Protein AF-A0AAV9ELK8-F1 (afdb_monomer)

pLDDT: mean 80.24, std 19.87, range [35.56, 98.19]

Nearest PDB structures (foldseek):
  3e23-assembly1_A  TM=5.288E-01  e=8.054E-03  Rhodopseudomo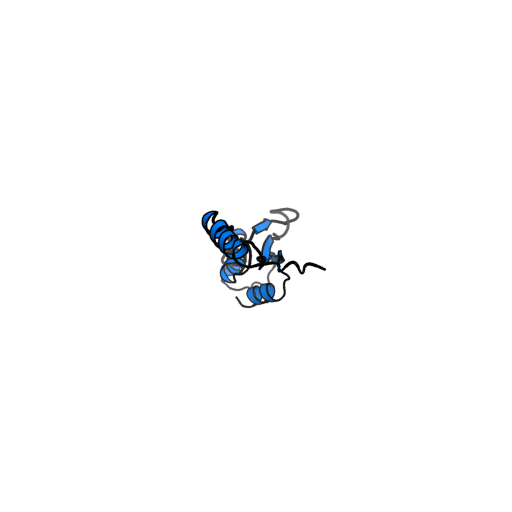nas palustris
  5mgw-assembly1_A  TM=4.888E-01  e=1.829E-01  Homo sapiens
  8p8x-assembly1_A  TM=4.775E-01  e=2.702E-01  Homo sapiens

Radius of gyration: 25.02 Å; Cα contacts (8 Å, |Δi|>4): 125; chains: 1; bounding box: 62×47×67 Å

Secondary structure (DSSP, 8-state):
-HHHHHHHHHSPTTPEEEEEEES---TTTS-HHHHSS-HHHHHHHHHHHHHHH-SBPPPEEEE--SSTTTS--EEEEEEEBPPTT------HHHHHHHHHHHHTS---------

Mean predicted aligned error: 12.05 Å

Solvent-accessible surface area (backbone atoms only — not comparable to full-atom values): 7117 Å² total; per-residue (Å²): 106,65,70,53,40,47,53,53,67,73,46,55,70,60,32,78,47,77,49,76,52,55,82,87,61,62,72,94,76,52,56,69,69,67,77,73,52,55,73,70,52,53,49,49,54,54,39,46,46,50,61,75,42,48,68,45,46,85,60,47,72,46,83,67,35,92,41,78,92,79,46,74,59,33,39,37,41,32,32,33,27,49,52,93,74,67,73,72,80,69,55,78,73,56,58,57,58,55,53,58,60,61,72,75,69,74,88,78,81,81,81,79,89,129

Sequence (114 aa):
MDVFKEMQRVLKPGGLAIMSFSNRCFWTKAISIWTSTGDADHAWIVGAYFHYAGGFDPPEAVDISPNPGRTDPMYVVNARKKNIWTVTTWSTETITAWSTVMMHGRGIVDGDGK

Foldseek 3Di:
DVVLLVVLVPADAFGKDKDKDWPPDPPVPDDPVSVVDDPVVVLVVVQVCNVVSDQWDRKDKDWPAPDPPPGTTMMMIMTTGHHPPPPPPDDPVVVVVVVVVVVVPDDDPDDDDD

Structure (mmCIF, N/CA/C/O backbone):
data_AF-A0AAV9ELK8-F1
#
_entry.id   AF-A0AAV9ELK8-F1
#
loop_
_atom_site.group_PDB
_atom_site.id
_atom_site.type_symbol
_atom_site.label_atom_id
_atom_site.label_alt_id
_atom_site.label_comp_id
_atom_site.label_asym_id
_atom_site.label_entity_id
_atom_site.label_seq_id
_atom_site.pdbx_PDB_ins_code
_atom_site.Cartn_x
_atom_site.Cartn_y
_atom_site.Cartn_z
_atom_site.oc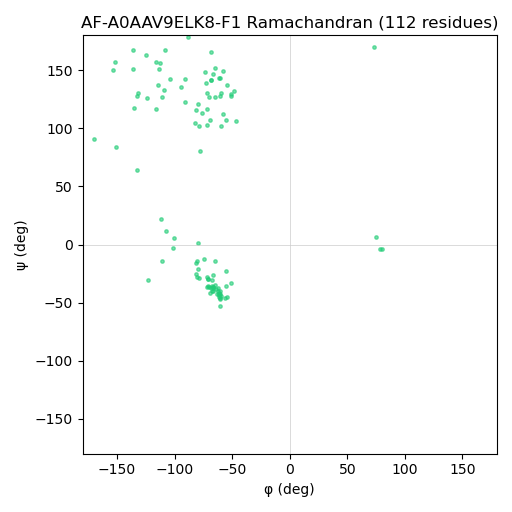cupancy
_atom_site.B_iso_or_equiv
_atom_site.auth_seq_id
_atom_site.auth_comp_id
_atom_site.auth_asym_id
_atom_site.auth_atom_id
_atom_site.pdbx_PDB_model_num
ATOM 1 N N . MET A 1 1 ? 0.164 -11.055 8.301 1.00 86.81 1 MET A N 1
ATOM 2 C CA . MET A 1 1 ? -0.645 -9.811 8.411 1.00 86.81 1 MET A CA 1
ATOM 3 C C . MET A 1 1 ? -0.230 -8.944 9.601 1.00 86.81 1 MET A C 1
ATOM 5 O O . MET A 1 1 ? -0.732 -7.835 9.740 1.00 86.81 1 MET A O 1
ATOM 9 N N . ASP A 1 2 ? 0.673 -9.413 10.464 1.00 94.88 2 ASP A N 1
ATOM 10 C CA . ASP A 1 2 ? 0.869 -8.845 11.805 1.00 94.88 2 ASP A CA 1
ATOM 11 C C . ASP A 1 2 ? 1.434 -7.427 11.787 1.00 94.88 2 ASP A C 1
ATOM 13 O O . ASP A 1 2 ? 0.975 -6.584 12.546 1.00 94.88 2 ASP A O 1
ATOM 17 N N . VAL A 1 3 ? 2.327 -7.119 10.841 1.00 95.75 3 VAL A N 1
ATOM 18 C CA . VAL A 1 3 ? 2.884 -5.766 10.667 1.00 95.75 3 VAL A CA 1
ATOM 19 C C . VAL A 1 3 ? 1.790 -4.732 10.382 1.00 95.75 3 VAL A C 1
ATOM 21 O O . VAL A 1 3 ? 1.773 -3.672 10.996 1.00 95.75 3 VAL A O 1
ATOM 24 N N . PHE A 1 4 ? 0.834 -5.040 9.503 1.00 97.25 4 PHE A N 1
ATOM 25 C CA . PHE A 1 4 ? -0.243 -4.107 9.150 1.00 97.25 4 PHE A CA 1
ATOM 26 C C . PHE A 1 4 ? -1.251 -3.941 10.291 1.00 97.25 4 PHE A C 1
ATOM 28 O O . PHE A 1 4 ? -1.729 -2.834 10.541 1.00 97.25 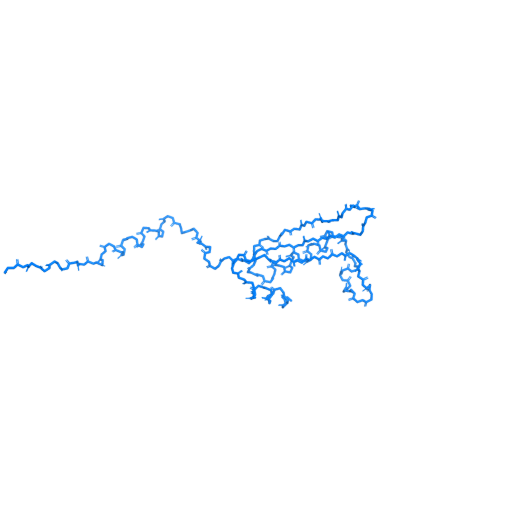4 PHE A O 1
ATOM 35 N N . LYS A 1 5 ? -1.536 -5.020 11.030 1.00 96.94 5 LYS A N 1
ATOM 36 C CA . LYS A 1 5 ? -2.344 -4.948 12.257 1.00 96.94 5 LYS A CA 1
ATOM 37 C C . LYS A 1 5 ? -1.653 -4.115 13.334 1.00 96.94 5 LYS A C 1
ATOM 39 O O . LYS A 1 5 ? -2.306 -3.331 14.014 1.00 96.94 5 LYS A O 1
ATOM 44 N N . GLU A 1 6 ? -0.337 -4.231 13.454 1.00 97.88 6 GLU A N 1
ATOM 45 C CA . GLU A 1 6 ? 0.439 -3.445 14.406 1.00 97.88 6 GLU A CA 1
ATOM 46 C C . GLU A 1 6 ? 0.495 -1.964 14.010 1.00 97.88 6 GLU A C 1
ATOM 48 O O . GLU A 1 6 ? 0.257 -1.099 14.851 1.00 97.88 6 GLU A O 1
ATOM 53 N N . MET A 1 7 ? 0.677 -1.659 12.719 1.00 97.25 7 MET A N 1
ATOM 54 C CA . MET A 1 7 ? 0.524 -0.300 12.184 1.00 97.25 7 MET A CA 1
ATOM 55 C C . MET A 1 7 ? -0.854 0.279 12.530 1.00 97.25 7 MET A C 1
ATOM 57 O O . MET A 1 7 ? -0.957 1.412 13.002 1.00 97.25 7 MET A O 1
ATOM 61 N N . GLN A 1 8 ? -1.920 -0.507 12.352 1.00 96.19 8 GLN A N 1
ATOM 62 C CA . GLN A 1 8 ? -3.274 -0.101 12.722 1.00 96.19 8 GLN A CA 1
ATOM 63 C C . GLN A 1 8 ? -3.385 0.176 14.224 1.00 96.19 8 GLN A C 1
ATOM 65 O O . GLN A 1 8 ? -3.983 1.180 14.615 1.00 96.19 8 GLN A O 1
ATOM 70 N N . ARG A 1 9 ? -2.800 -0.672 15.074 1.00 96.31 9 ARG A N 1
ATOM 71 C CA . ARG A 1 9 ? -2.853 -0.534 16.533 1.00 96.31 9 ARG A CA 1
ATOM 72 C C . ARG A 1 9 ? -2.214 0.773 17.003 1.00 96.31 9 ARG A C 1
ATOM 74 O O . ARG A 1 9 ? -2.811 1.465 17.826 1.00 96.31 9 ARG A O 1
ATOM 81 N N . VAL A 1 10 ? -1.041 1.123 16.467 1.00 97.06 10 VAL A N 1
ATOM 82 C CA . VAL A 1 10 ? -0.255 2.288 16.918 1.00 97.06 10 VAL A CA 1
ATOM 83 C C . VAL A 1 10 ? -0.727 3.622 16.336 1.00 97.06 10 VAL A C 1
ATOM 85 O O . VAL A 1 10 ? -0.517 4.666 16.953 1.00 97.06 10 VAL A O 1
ATOM 88 N N . LEU A 1 11 ? -1.379 3.620 15.169 1.00 97.50 11 LEU A N 1
ATOM 89 C CA . LEU A 1 11 ? -1.890 4.850 14.565 1.00 97.50 11 LEU A CA 1
ATOM 90 C C . LEU A 1 11 ? -3.054 5.440 15.373 1.00 97.50 11 LEU A C 1
ATOM 92 O O . LEU A 1 11 ? -3.948 4.730 15.843 1.00 97.50 11 LEU A O 1
ATOM 96 N N . LYS A 1 12 ? -3.096 6.772 15.473 1.00 96.62 12 LYS A N 1
ATOM 97 C CA . LYS A 1 12 ? -4.294 7.489 15.935 1.00 96.62 12 LYS A CA 1
ATOM 98 C C . LYS A 1 12 ? -5.443 7.283 14.932 1.00 96.62 12 LYS A C 1
ATOM 100 O O . LYS A 1 12 ? -5.163 7.088 13.747 1.00 96.62 12 LYS A O 1
ATOM 105 N N . PRO A 1 13 ? -6.719 7.332 15.361 1.00 96.06 13 PRO A N 1
ATOM 106 C CA . PRO A 1 13 ? -7.851 7.381 14.431 1.00 96.06 13 PRO A CA 1
ATOM 107 C C . PRO A 1 13 ? -7.633 8.454 13.348 1.00 96.06 13 PRO A C 1
ATOM 109 O O . PRO A 1 13 ? -7.187 9.557 13.665 1.00 96.06 13 PRO A O 1
ATOM 112 N N . GLY A 1 14 ? -7.850 8.104 12.077 1.00 96.25 14 GLY A N 1
ATOM 113 C CA . GLY A 1 14 ? -7.617 8.981 10.922 1.00 96.25 14 GLY A CA 1
ATOM 114 C C . GLY A 1 14 ? -6.150 9.109 10.487 1.00 96.25 14 GLY A C 1
ATOM 115 O O . GLY A 1 14 ? -5.858 9.754 9.474 1.00 96.25 14 GLY A O 1
ATOM 116 N N . GLY A 1 15 ? -5.218 8.496 11.225 1.00 97.19 15 GLY A N 1
ATOM 117 C CA . GLY A 1 15 ? -3.793 8.473 10.906 1.00 97.19 15 GLY A CA 1
ATOM 118 C C . GLY A 1 15 ? -3.509 7.786 9.571 1.00 97.19 15 GLY A C 1
ATOM 119 O O . GLY A 1 15 ? -4.176 6.815 9.212 1.00 97.19 15 GLY A O 1
ATOM 120 N N . LEU A 1 16 ? -2.523 8.302 8.837 1.00 97.62 16 LEU A N 1
ATOM 121 C CA . LEU A 1 16 ? -2.138 7.803 7.520 1.00 97.62 16 LEU A CA 1
ATOM 122 C C . LEU A 1 16 ? -1.048 6.735 7.656 1.00 97.62 16 LEU A C 1
ATOM 124 O O . LEU A 1 16 ? 0.017 7.000 8.212 1.00 97.62 16 LEU A O 1
ATOM 128 N N . ALA A 1 17 ? -1.316 5.543 7.136 1.00 97.94 17 ALA A N 1
ATOM 129 C CA . ALA A 1 17 ? -0.322 4.502 6.933 1.00 97.94 17 ALA A CA 1
ATOM 130 C C . ALA A 1 17 ? 0.214 4.581 5.503 1.00 97.94 17 ALA A C 1
ATOM 132 O O . ALA A 1 17 ? -0.566 4.710 4.562 1.00 97.94 17 ALA A O 1
ATOM 133 N 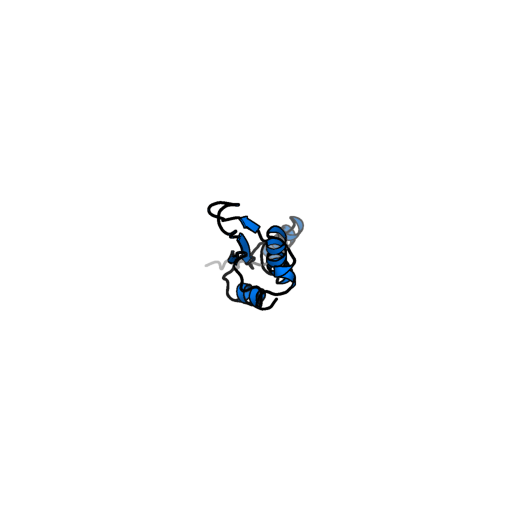N . ILE A 1 18 ? 1.532 4.475 5.345 1.00 97.88 18 ILE A N 1
ATOM 134 C CA . ILE A 1 18 ? 2.217 4.563 4.053 1.00 97.88 18 ILE A CA 1
ATOM 135 C C . ILE A 1 18 ? 3.197 3.398 3.962 1.00 97.88 18 ILE A C 1
ATOM 137 O O . ILE A 1 18 ? 4.014 3.209 4.861 1.00 97.88 18 ILE A O 1
ATOM 141 N N . MET A 1 19 ? 3.123 2.639 2.873 1.00 96.81 19 MET A N 1
ATOM 142 C CA . MET A 1 19 ? 4.124 1.652 2.494 1.00 96.81 19 MET A CA 1
ATOM 143 C C . MET A 1 19 ? 4.749 2.090 1.174 1.00 96.81 19 MET A C 1
ATOM 145 O O . MET A 1 19 ? 4.050 2.162 0.163 1.00 96.81 19 MET A O 1
ATOM 149 N N . SER A 1 20 ? 6.047 2.387 1.189 1.00 94.62 20 SER A N 1
ATOM 150 C CA . SER A 1 20 ? 6.807 2.684 -0.021 1.00 94.62 20 SER A CA 1
ATOM 151 C C . SER A 1 20 ? 7.685 1.505 -0.418 1.00 94.62 20 SER A C 1
ATOM 153 O O . SER A 1 20 ? 8.241 0.812 0.436 1.00 94.62 20 SER A O 1
ATOM 155 N N . PHE A 1 21 ? 7.807 1.264 -1.719 1.00 92.00 21 PHE A N 1
ATOM 156 C CA . PHE A 1 21 ? 8.657 0.202 -2.245 1.00 92.00 21 PHE A CA 1
ATOM 157 C C . PHE A 1 21 ? 9.181 0.532 -3.642 1.00 92.00 21 PHE A C 1
ATOM 159 O O . PHE A 1 21 ? 8.603 1.325 -4.380 1.00 92.00 21 PHE A O 1
ATOM 166 N N . SER A 1 22 ? 10.292 -0.116 -3.989 1.00 88.44 22 SER A N 1
ATOM 167 C CA . SER A 1 22 ? 10.896 -0.110 -5.321 1.00 88.44 22 SER A CA 1
ATOM 168 C C . SER A 1 22 ? 11.310 -1.532 -5.691 1.00 88.44 22 SER A C 1
ATOM 170 O O . SER A 1 22 ? 11.419 -2.401 -4.821 1.00 88.44 22 SER A O 1
ATOM 172 N N . ASN A 1 23 ? 11.644 -1.752 -6.960 1.00 78.69 23 ASN A N 1
ATOM 173 C CA . ASN A 1 23 ? 12.189 -3.034 -7.419 1.00 78.69 23 ASN A CA 1
ATOM 174 C C . ASN A 1 23 ? 13.679 -3.222 -7.123 1.00 78.69 23 ASN A C 1
ATOM 176 O O . ASN A 1 23 ? 14.249 -4.268 -7.443 1.00 78.69 23 ASN A O 1
ATOM 180 N N . ARG A 1 24 ? 14.332 -2.253 -6.467 1.00 78.31 24 ARG A N 1
ATOM 181 C CA . ARG A 1 24 ? 15.689 -2.438 -5.946 1.00 78.31 24 ARG A CA 1
ATOM 182 C C . ARG A 1 24 ? 15.633 -3.251 -4.658 1.00 78.31 24 ARG A C 1
ATOM 184 O O . ARG A 1 24 ? 15.703 -2.719 -3.553 1.00 78.31 24 ARG A O 1
ATOM 191 N N . CYS A 1 25 ? 15.525 -4.562 -4.811 1.00 76.56 25 CYS A N 1
ATOM 192 C CA . CYS A 1 25 ? 15.604 -5.507 -3.710 1.00 76.56 25 CYS A CA 1
ATOM 193 C C . CYS A 1 25 ? 16.824 -6.424 -3.862 1.00 76.56 25 CYS A C 1
ATOM 195 O O . CYS A 1 25 ? 17.352 -6.639 -4.955 1.00 76.56 25 CYS A O 1
ATOM 197 N N . PHE A 1 26 ? 17.285 -6.989 -2.746 1.00 77.94 26 PHE A N 1
ATOM 198 C CA . PHE A 1 26 ? 18.198 -8.123 -2.808 1.00 77.94 26 PHE A CA 1
ATOM 199 C C . PHE A 1 26 ? 17.386 -9.334 -3.265 1.00 77.94 26 PHE A C 1
ATOM 201 O O . PHE A 1 26 ? 16.653 -9.905 -2.463 1.00 77.94 26 PHE A O 1
ATOM 208 N N . TRP A 1 27 ? 17.511 -9.720 -4.536 1.00 69.00 27 TRP A N 1
ATOM 209 C CA . TRP A 1 27 ? 16.732 -10.807 -5.147 1.00 69.00 27 TRP A CA 1
ATOM 210 C C . TRP A 1 27 ? 16.756 -12.115 -4.346 1.00 69.00 27 TRP A C 1
ATOM 212 O O . TRP A 1 27 ? 15.751 -12.808 -4.271 1.00 69.00 27 TRP A O 1
ATOM 222 N N . THR A 1 28 ? 17.868 -12.419 -3.672 1.00 80.62 28 THR A N 1
ATOM 223 C CA . THR A 1 28 ? 18.015 -13.606 -2.808 1.00 80.62 28 THR A CA 1
ATOM 224 C C . THR A 1 28 ? 17.279 -13.511 -1.467 1.00 80.62 28 THR A C 1
ATOM 226 O O . THR A 1 28 ? 17.166 -14.507 -0.760 1.00 80.62 28 THR A O 1
ATOM 229 N N . LYS A 1 29 ? 16.803 -12.320 -1.093 1.00 81.19 29 LYS A N 1
ATOM 230 C CA . LYS A 1 29 ? 16.038 -12.043 0.133 1.00 81.19 29 LYS A CA 1
ATOM 231 C C . LYS A 1 29 ? 14.578 -11.689 -0.147 1.00 81.19 29 LYS A C 1
ATOM 233 O O . LYS A 1 29 ? 13.780 -11.649 0.785 1.00 81.19 29 LYS A O 1
ATOM 238 N N . ALA A 1 30 ? 14.238 -11.394 -1.399 1.00 80.88 30 ALA A N 1
ATOM 239 C CA . ALA A 1 30 ? 12.873 -11.116 -1.801 1.00 80.88 30 ALA A CA 1
ATOM 240 C C . ALA A 1 30 ? 12.056 -12.414 -1.815 1.00 80.88 30 ALA A C 1
ATOM 242 O O . ALA A 1 30 ? 12.531 -13.471 -2.227 1.00 80.88 30 ALA A O 1
ATOM 243 N N . ILE A 1 31 ? 10.814 -12.334 -1.341 1.00 82.44 31 ILE A N 1
ATOM 244 C CA . ILE A 1 31 ? 9.889 -13.466 -1.389 1.00 82.44 31 ILE A CA 1
ATOM 245 C C . ILE A 1 31 ? 9.542 -13.792 -2.842 1.00 82.44 31 ILE A C 1
ATOM 247 O O . ILE A 1 31 ? 9.424 -12.890 -3.668 1.00 82.44 31 ILE A O 1
ATOM 251 N N . SER A 1 32 ? 9.327 -15.076 -3.142 1.00 82.25 32 SER A N 1
ATOM 252 C CA . SER A 1 32 ? 9.136 -15.545 -4.523 1.00 82.25 32 SER A CA 1
ATOM 253 C C . SER A 1 32 ? 8.014 -14.824 -5.266 1.00 82.25 32 SER A C 1
ATOM 255 O O . SER A 1 32 ? 8.146 -14.595 -6.459 1.00 82.25 32 SER A O 1
ATOM 257 N N . ILE A 1 33 ? 6.926 -14.457 -4.580 1.00 84.56 33 ILE A N 1
ATOM 258 C CA . ILE A 1 33 ? 5.821 -13.730 -5.215 1.00 84.56 33 ILE A CA 1
ATOM 259 C C . ILE A 1 33 ? 6.256 -12.338 -5.687 1.00 84.56 33 ILE A C 1
ATOM 261 O O . ILE A 1 33 ? 5.836 -11.898 -6.743 1.00 84.56 33 ILE A O 1
ATOM 265 N N . TRP A 1 34 ? 7.149 -11.670 -4.953 1.00 83.62 34 TRP A N 1
ATOM 266 C CA . TRP A 1 34 ? 7.657 -10.351 -5.328 1.00 83.62 34 TRP A CA 1
ATOM 267 C C . TRP A 1 34 ? 8.568 -10.431 -6.553 1.00 83.62 34 TRP A C 1
ATOM 269 O O . TRP A 1 34 ? 8.555 -9.551 -7.403 1.00 83.62 34 TRP A O 1
ATOM 279 N N . THR A 1 35 ? 9.355 -11.498 -6.674 1.00 83.50 35 THR A N 1
ATOM 280 C CA . THR A 1 35 ? 10.272 -11.671 -7.806 1.00 83.50 35 THR A CA 1
ATOM 281 C C . THR A 1 35 ? 9.587 -12.210 -9.063 1.00 83.50 35 THR A C 1
ATOM 283 O O . THR A 1 35 ? 10.167 -12.118 -10.142 1.00 83.50 35 THR A O 1
ATOM 286 N N . SER A 1 36 ? 8.370 -12.756 -8.944 1.00 82.12 36 SER A N 1
ATOM 287 C CA . SER A 1 36 ? 7.609 -13.346 -10.052 1.00 82.12 36 SER A CA 1
ATOM 288 C C . SER A 1 36 ? 6.500 -12.457 -10.624 1.00 82.12 36 SER A C 1
ATOM 290 O O . SER A 1 36 ? 5.821 -12.888 -11.553 1.00 82.12 36 SER A O 1
ATOM 292 N N . THR A 1 37 ? 6.264 -11.265 -10.068 1.00 84.19 37 THR A N 1
ATOM 293 C CA . THR A 1 37 ? 5.165 -10.368 -10.470 1.00 84.19 37 THR A CA 1
ATOM 294 C C . THR A 1 37 ? 5.664 -8.976 -10.862 1.00 84.19 37 THR A C 1
ATOM 296 O O . THR A 1 37 ? 6.794 -8.609 -10.538 1.00 84.19 37 THR A O 1
ATOM 299 N N . GLY A 1 38 ? 4.831 -8.201 -11.563 1.00 86.88 38 GLY A N 1
ATOM 300 C CA . GLY A 1 38 ? 5.160 -6.839 -11.994 1.00 86.88 38 GLY A CA 1
ATOM 301 C C . GLY A 1 38 ? 4.809 -5.756 -10.968 1.00 86.88 38 GLY A C 1
ATOM 302 O O . GLY A 1 38 ? 4.218 -6.024 -9.924 1.00 86.88 38 GLY A O 1
ATOM 303 N N . ASP A 1 39 ? 5.117 -4.505 -11.309 1.00 86.94 39 ASP A N 1
ATOM 304 C CA . ASP A 1 39 ? 4.907 -3.329 -10.450 1.00 86.94 39 ASP A CA 1
ATOM 305 C C . ASP A 1 39 ? 3.457 -3.153 -9.980 1.00 86.94 39 ASP A C 1
ATOM 307 O O . ASP A 1 39 ? 3.180 -2.919 -8.800 1.00 86.94 39 ASP A O 1
ATOM 311 N N . ALA A 1 40 ? 2.509 -3.297 -10.909 1.00 89.44 40 ALA A N 1
ATOM 312 C CA . ALA A 1 40 ? 1.088 -3.207 -10.597 1.00 89.44 40 ALA A CA 1
ATOM 313 C C . ALA A 1 40 ? 0.667 -4.308 -9.612 1.00 89.44 40 ALA A C 1
ATOM 315 O O . ALA A 1 40 ? -0.092 -4.047 -8.678 1.00 89.44 40 ALA A O 1
ATOM 316 N N . ASP A 1 41 ? 1.196 -5.521 -9.776 1.00 92.19 41 ASP A N 1
ATOM 317 C CA . ASP A 1 41 ? 0.905 -6.642 -8.886 1.00 92.19 41 ASP A CA 1
ATOM 318 C C . ASP A 1 41 ? 1.471 -6.403 -7.485 1.00 92.19 41 ASP A C 1
ATOM 320 O O . ASP A 1 41 ? 0.814 -6.718 -6.496 1.00 92.19 41 ASP A O 1
ATOM 324 N N . HIS A 1 42 ? 2.658 -5.797 -7.365 1.00 92.44 42 HIS A N 1
ATOM 325 C CA . HIS A 1 42 ? 3.211 -5.411 -6.062 1.00 92.44 42 HIS A CA 1
ATOM 326 C C . HIS A 1 42 ? 2.302 -4.418 -5.342 1.00 92.44 42 HIS A C 1
ATOM 328 O O . HIS A 1 42 ? 2.030 -4.591 -4.152 1.00 92.44 42 HIS A O 1
ATOM 334 N N . ALA A 1 43 ? 1.769 -3.424 -6.059 1.00 94.62 43 ALA A N 1
ATOM 335 C CA . ALA A 1 43 ? 0.794 -2.494 -5.499 1.00 94.62 43 ALA A CA 1
ATOM 336 C C . ALA A 1 43 ? -0.482 -3.219 -5.039 1.00 94.62 43 ALA A C 1
ATOM 338 O O . ALA A 1 43 ? -0.967 -2.959 -3.935 1.00 94.62 43 ALA A O 1
ATOM 339 N N . TRP A 1 44 ? -0.977 -4.183 -5.822 1.00 94.94 44 TRP A N 1
ATOM 340 C CA . TRP A 1 44 ? -2.111 -5.028 -5.439 1.00 94.94 44 TRP A CA 1
ATOM 341 C C . TRP A 1 44 ? -1.826 -5.889 -4.209 1.00 94.94 44 TRP A C 1
ATOM 343 O O . TRP A 1 44 ? -2.670 -5.965 -3.318 1.00 94.94 44 TRP A O 1
ATOM 353 N N . ILE A 1 45 ? -0.644 -6.499 -4.111 1.00 94.38 45 ILE A N 1
ATOM 354 C CA . ILE A 1 45 ? -0.228 -7.305 -2.955 1.00 94.38 45 ILE A CA 1
ATOM 355 C C . ILE A 1 45 ? -0.210 -6.441 -1.689 1.00 94.38 45 ILE A C 1
ATOM 357 O O . ILE A 1 45 ? -0.764 -6.831 -0.658 1.00 94.38 45 ILE A O 1
ATOM 361 N N . VAL A 1 46 ? 0.379 -5.245 -1.758 1.00 95.56 46 VAL A N 1
ATOM 362 C CA . VAL A 1 46 ? 0.426 -4.325 -0.615 1.00 95.56 46 VAL A CA 1
ATOM 363 C C . VAL A 1 46 ? -0.970 -3.797 -0.267 1.00 95.56 46 VAL A C 1
ATOM 365 O O . VAL A 1 46 ? -1.329 -3.742 0.911 1.00 95.56 46 VAL A O 1
ATOM 368 N N . GLY A 1 47 ? -1.794 -3.475 -1.266 1.00 97.19 47 GLY A N 1
ATOM 369 C CA . GLY A 1 47 ? -3.195 -3.100 -1.067 1.00 97.19 47 GLY A CA 1
ATOM 370 C C . GLY A 1 47 ? -4.009 -4.217 -0.406 1.00 97.19 47 GLY A C 1
ATOM 371 O O . GLY A 1 47 ? -4.778 -3.965 0.522 1.00 97.19 47 GLY A O 1
ATOM 372 N N . ALA A 1 48 ? -3.780 -5.470 -0.799 1.00 96.44 48 ALA A N 1
ATOM 373 C CA . ALA A 1 48 ? -4.400 -6.632 -0.177 1.00 96.44 48 ALA A CA 1
ATOM 374 C C . ALA A 1 48 ? -3.998 -6.765 1.300 1.00 96.44 48 ALA A C 1
ATOM 376 O O . ALA A 1 48 ? -4.848 -7.089 2.129 1.00 96.44 48 ALA A O 1
ATOM 377 N N . TYR A 1 49 ? -2.752 -6.450 1.672 1.00 96.69 49 TYR A N 1
ATOM 378 C CA . TYR A 1 49 ? -2.363 -6.417 3.084 1.00 96.69 49 TYR A CA 1
ATOM 379 C C . TYR A 1 49 ? -3.151 -5.379 3.889 1.00 96.69 49 TYR A C 1
ATOM 381 O O . TYR A 1 49 ? -3.625 -5.711 4.975 1.00 96.69 49 TYR A O 1
ATOM 389 N N . PHE A 1 50 ? -3.365 -4.169 3.361 1.00 97.38 50 PHE A N 1
ATOM 390 C CA . PHE A 1 50 ? -4.247 -3.180 3.997 1.00 97.38 50 PHE A CA 1
ATOM 391 C C . PHE A 1 50 ? -5.690 -3.684 4.118 1.00 97.38 50 PHE A C 1
ATOM 393 O O . PHE A 1 50 ? -6.289 -3.589 5.192 1.00 97.38 50 PHE A O 1
ATOM 400 N N . HIS A 1 51 ? -6.230 -4.257 3.040 1.00 96.69 51 HIS A N 1
ATOM 401 C CA . HIS A 1 51 ? -7.598 -4.767 2.992 1.00 96.69 51 HIS A CA 1
ATOM 402 C C . HIS A 1 51 ? -7.832 -5.885 4.020 1.00 96.69 51 HIS A C 1
ATOM 404 O O . HIS A 1 51 ? -8.734 -5.788 4.852 1.00 96.69 51 HIS A O 1
ATOM 410 N N . TYR A 1 52 ? -6.989 -6.921 4.007 1.00 97.12 52 TYR A N 1
ATOM 411 C CA . TYR A 1 52 ? -7.148 -8.102 4.859 1.00 97.12 52 TYR A CA 1
ATOM 412 C C . TYR A 1 52 ? -6.669 -7.893 6.302 1.00 97.12 52 TYR A C 1
ATOM 414 O O . TYR A 1 52 ? -7.103 -8.625 7.193 1.00 97.12 52 TYR A O 1
ATOM 422 N N . ALA A 1 53 ? -5.808 -6.905 6.577 1.00 96.25 53 ALA A N 1
ATOM 423 C CA . ALA A 1 53 ? -5.505 -6.512 7.956 1.00 96.25 53 ALA A CA 1
ATOM 424 C C . ALA A 1 53 ? -6.715 -5.866 8.650 1.00 96.25 53 ALA A C 1
ATOM 426 O O . ALA A 1 53 ? -6.876 -6.036 9.861 1.00 96.25 53 ALA A O 1
ATOM 427 N N . GLY A 1 54 ? -7.575 -5.182 7.885 1.00 94.25 54 GLY A N 1
ATOM 428 C CA . GLY A 1 54 ? -8.770 -4.508 8.383 1.00 94.25 54 GLY A CA 1
ATOM 429 C C . GLY A 1 54 ? -8.466 -3.226 9.168 1.00 94.25 54 GLY A C 1
ATOM 430 O O . GLY A 1 54 ? -7.325 -2.904 9.484 1.00 94.25 54 GLY A O 1
ATOM 431 N N . GLY A 1 55 ? -9.510 -2.451 9.477 1.00 95.38 55 GLY A N 1
ATOM 432 C CA . GLY A 1 55 ? -9.371 -1.204 10.245 1.00 95.38 55 GLY A CA 1
ATOM 433 C C . GLY A 1 55 ? -8.780 -0.018 9.470 1.00 95.38 55 GLY A C 1
ATOM 434 O O . GLY A 1 55 ? -8.567 1.038 10.066 1.00 95.38 55 GLY A O 1
ATOM 435 N N . PHE A 1 56 ? -8.576 -0.172 8.163 1.00 97.06 56 PHE A N 1
ATOM 436 C CA . PHE A 1 56 ? -8.209 0.890 7.233 1.00 97.06 56 PHE A CA 1
ATOM 437 C C . PHE A 1 56 ? -9.342 1.175 6.241 1.00 97.06 56 PHE A C 1
ATOM 439 O O . PHE A 1 56 ? -10.208 0.323 6.002 1.00 97.06 56 PHE A O 1
ATOM 446 N N . ASP A 1 57 ? -9.338 2.383 5.693 1.00 97.00 57 ASP A N 1
ATOM 447 C CA . ASP A 1 57 ? -10.100 2.750 4.500 1.00 97.00 57 ASP A CA 1
ATOM 448 C C . ASP A 1 57 ? -9.532 2.047 3.252 1.00 97.00 57 ASP A C 1
ATOM 450 O O . ASP A 1 57 ? -8.436 1.475 3.327 1.00 97.00 57 ASP A O 1
ATOM 454 N N . PRO A 1 58 ? -10.264 2.024 2.120 1.00 97.50 58 PRO A N 1
ATOM 455 C CA . PRO A 1 58 ? -9.743 1.458 0.880 1.00 97.50 58 PRO A CA 1
ATOM 456 C C . PRO A 1 58 ? -8.364 2.051 0.537 1.00 97.50 58 PRO A C 1
ATOM 458 O O . PRO A 1 58 ? -8.220 3.274 0.562 1.00 97.50 58 PRO A O 1
ATOM 461 N N . PRO A 1 59 ? -7.345 1.214 0.273 1.00 97.50 59 PRO A N 1
ATOM 462 C CA . PRO A 1 59 ? -6.001 1.698 -0.002 1.00 97.50 59 PRO A CA 1
ATOM 463 C C . PRO A 1 59 ? -5.907 2.332 -1.391 1.00 97.50 59 PRO A C 1
ATOM 465 O O . PRO A 1 59 ? -6.542 1.875 -2.340 1.00 97.50 59 PRO A O 1
ATOM 468 N N . GLU A 1 60 ? -5.038 3.329 -1.514 1.00 98.00 60 GLU A N 1
ATOM 469 C CA . GLU A 1 60 ? -4.699 3.991 -2.771 1.00 98.00 60 GLU A CA 1
ATOM 470 C C . GLU A 1 60 ? -3.235 3.729 -3.125 1.00 98.00 60 GLU A C 1
ATOM 472 O O . GLU A 1 60 ? -2.353 3.798 -2.264 1.00 98.00 60 GLU A O 1
ATOM 477 N N . ALA A 1 61 ? -2.979 3.441 -4.401 1.00 97.12 61 ALA A N 1
ATOM 478 C CA . ALA A 1 61 ? -1.644 3.235 -4.945 1.00 97.12 61 ALA A CA 1
ATOM 479 C C . ALA A 1 61 ? -1.256 4.408 -5.851 1.00 97.12 61 ALA A C 1
ATOM 481 O O . ALA A 1 61 ? -2.033 4.816 -6.713 1.00 97.12 61 ALA A O 1
ATOM 482 N N . VAL A 1 62 ? -0.045 4.929 -5.666 1.00 95.56 62 VAL A N 1
ATOM 483 C CA . VAL A 1 62 ? 0.502 6.050 -6.432 1.00 95.56 62 VAL A CA 1
ATOM 484 C C . VAL A 1 62 ? 1.909 5.696 -6.902 1.00 95.56 62 VAL A C 1
ATOM 486 O O . VAL A 1 62 ? 2.747 5.265 -6.107 1.00 95.56 62 VAL A O 1
ATOM 489 N N . ASP A 1 63 ? 2.166 5.901 -8.191 1.00 93.44 63 ASP A N 1
ATOM 490 C CA . ASP A 1 63 ? 3.514 5.904 -8.755 1.00 93.44 63 ASP A CA 1
ATOM 491 C C . ASP A 1 63 ? 4.153 7.277 -8.505 1.00 93.44 63 ASP A C 1
ATOM 493 O O . ASP A 1 63 ? 3.663 8.299 -8.989 1.00 93.44 63 ASP A O 1
ATOM 497 N N . ILE A 1 64 ? 5.221 7.301 -7.707 1.00 93.94 64 ILE A N 1
ATOM 498 C CA . ILE A 1 64 ? 5.993 8.506 -7.378 1.00 93.94 64 ILE A CA 1
ATOM 499 C C . ILE A 1 64 ? 7.397 8.466 -7.995 1.00 93.94 64 ILE A C 1
ATOM 501 O O . ILE A 1 64 ? 8.317 9.130 -7.510 1.00 93.94 64 ILE A O 1
ATOM 505 N N . SER A 1 65 ? 7.585 7.672 -9.050 1.00 91.75 65 SER A N 1
ATOM 506 C CA . SER A 1 65 ? 8.858 7.566 -9.755 1.00 91.75 65 SER A CA 1
ATOM 507 C C . SER A 1 65 ? 9.260 8.930 -10.332 1.00 91.75 65 SER A C 1
ATOM 509 O O . SER A 1 65 ? 8.475 9.541 -11.058 1.00 91.75 65 SER A O 1
ATOM 511 N N . PRO A 1 66 ? 10.483 9.426 -10.064 1.00 87.38 66 PRO A N 1
ATOM 512 C CA . PRO A 1 66 ? 10.892 10.761 -10.504 1.00 87.38 66 PRO A CA 1
ATOM 513 C C . PRO A 1 66 ? 11.005 10.878 -12.032 1.00 87.38 66 PRO A C 1
ATOM 515 O O . PRO A 1 66 ? 10.862 11.970 -12.576 1.00 87.38 66 PRO A O 1
ATOM 518 N N . ASN A 1 67 ? 11.270 9.769 -12.731 1.00 86.81 67 ASN A N 1
ATOM 519 C CA . ASN A 1 67 ? 11.277 9.700 -14.189 1.00 86.81 67 ASN A CA 1
ATOM 520 C C . ASN A 1 67 ? 10.891 8.281 -14.66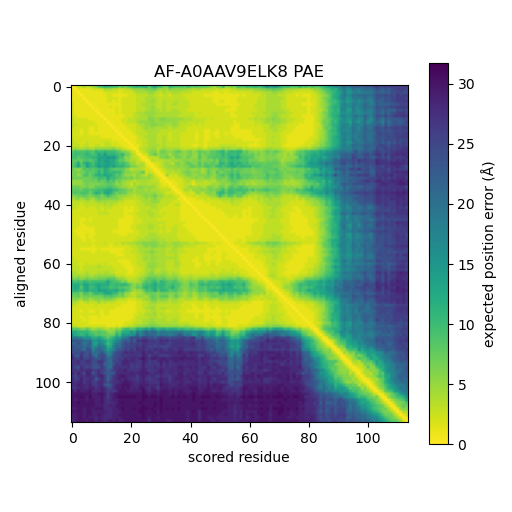3 1.00 86.81 67 ASN A C 1
ATOM 522 O O . ASN A 1 67 ? 11.779 7.452 -14.900 1.00 86.81 67 ASN A O 1
ATOM 526 N N . PRO A 1 68 ? 9.584 7.968 -14.761 1.00 80.06 68 PRO A N 1
ATOM 527 C CA . PRO A 1 68 ? 9.102 6.634 -15.116 1.00 80.06 68 PRO A CA 1
ATOM 528 C C . PRO A 1 68 ? 9.764 6.096 -16.394 1.00 80.06 68 PRO A C 1
ATOM 530 O O . PRO A 1 68 ? 9.850 6.789 -17.408 1.00 80.06 68 PRO A O 1
ATOM 533 N N . GLY A 1 69 ? 10.286 4.868 -16.337 1.00 77.75 69 GLY A N 1
ATOM 534 C CA . GLY A 1 69 ? 11.000 4.226 -17.450 1.00 77.75 69 GLY A CA 1
ATOM 535 C C . GLY A 1 69 ? 12.466 4.648 -17.633 1.00 77.75 69 GLY A C 1
ATOM 536 O O . GLY A 1 69 ? 13.154 4.082 -18.481 1.00 77.75 69 GLY A O 1
ATOM 537 N N . ARG A 1 70 ? 12.971 5.612 -16.848 1.00 83.25 70 ARG A N 1
ATOM 538 C CA . ARG A 1 70 ? 14.386 6.043 -16.862 1.00 83.25 70 ARG A CA 1
ATOM 539 C C . ARG A 1 70 ? 15.071 5.937 -15.504 1.00 83.25 70 ARG A C 1
ATOM 541 O O . ARG A 1 70 ? 16.279 5.729 -15.452 1.00 83.25 70 ARG A O 1
ATOM 548 N N . THR A 1 71 ? 14.321 6.108 -14.422 1.00 84.44 71 THR A N 1
ATOM 549 C CA . THR A 1 71 ? 14.773 5.872 -13.048 1.00 84.44 71 THR A CA 1
ATOM 550 C C . THR A 1 71 ? 14.110 4.626 -12.496 1.00 84.44 71 THR A C 1
ATOM 552 O O . THR A 1 71 ? 13.134 4.133 -13.061 1.00 84.44 71 THR A O 1
ATOM 555 N N . ASP A 1 72 ? 14.613 4.139 -11.368 1.00 83.25 72 ASP A N 1
ATOM 556 C CA . ASP A 1 72 ? 13.956 3.026 -10.696 1.00 83.25 72 ASP A CA 1
ATOM 557 C C . ASP A 1 72 ? 12.540 3.400 -10.288 1.00 83.25 72 ASP A C 1
ATOM 559 O O . ASP A 1 72 ? 12.304 4.544 -9.873 1.00 83.25 72 ASP A O 1
ATOM 563 N N . PRO A 1 73 ? 11.615 2.440 -10.389 1.00 88.38 73 PRO A N 1
ATOM 564 C CA . PRO A 1 73 ? 10.256 2.684 -9.990 1.00 88.38 73 PRO A CA 1
ATOM 565 C C . PRO A 1 73 ? 10.173 2.870 -8.474 1.00 88.38 73 PRO A C 1
ATOM 567 O O . PRO A 1 73 ? 10.853 2.177 -7.712 1.00 88.38 73 PRO A O 1
ATOM 570 N N . MET A 1 74 ? 9.325 3.794 -8.038 1.00 92.75 74 MET A N 1
ATOM 571 C CA . MET A 1 74 ? 9.026 4.033 -6.633 1.00 92.75 74 MET A CA 1
ATOM 572 C C . MET A 1 74 ? 7.520 4.181 -6.471 1.00 92.75 74 MET A C 1
ATOM 574 O O . MET A 1 74 ? 6.918 5.120 -6.987 1.00 92.75 74 MET A O 1
ATOM 578 N N . TYR A 1 75 ? 6.922 3.272 -5.713 1.00 94.31 75 TYR A N 1
ATOM 579 C CA . TYR A 1 75 ? 5.487 3.249 -5.467 1.00 94.31 75 TYR A CA 1
ATOM 580 C C . TYR A 1 75 ? 5.186 3.529 -4.010 1.00 94.31 75 TYR A C 1
ATOM 582 O O . TYR A 1 75 ? 5.957 3.190 -3.109 1.00 94.31 75 TYR A O 1
ATOM 590 N N . VAL A 1 76 ? 4.018 4.117 -3.786 1.00 97.06 76 VAL A N 1
ATOM 591 C CA . VAL A 1 76 ? 3.420 4.283 -2.471 1.00 97.06 76 VAL A CA 1
ATOM 592 C C . VAL A 1 76 ? 2.037 3.662 -2.487 1.00 97.06 76 VAL A C 1
ATOM 594 O O . VAL A 1 76 ? 1.197 4.038 -3.297 1.00 97.06 76 VAL A O 1
ATOM 597 N N . VAL A 1 77 ? 1.779 2.763 -1.541 1.00 98.12 77 VAL A N 1
ATOM 598 C CA . VAL A 1 77 ? 0.422 2.336 -1.200 1.00 98.12 77 VAL A CA 1
ATOM 599 C C . VAL A 1 77 ? 0.098 2.865 0.184 1.00 98.12 77 VAL A C 1
ATOM 601 O O . VAL A 1 77 ? 0.863 2.668 1.133 1.00 98.12 77 VAL A O 1
ATOM 604 N N . ASN A 1 78 ? -1.018 3.571 0.301 1.00 98.19 78 ASN A N 1
ATOM 605 C CA . ASN A 1 78 ? -1.392 4.248 1.531 1.00 98.19 78 ASN A CA 1
ATOM 606 C C . ASN A 1 78 ? -2.874 4.057 1.855 1.00 98.19 78 ASN A C 1
ATOM 608 O O . ASN A 1 78 ? -3.696 3.863 0.966 1.00 98.19 78 ASN A O 1
ATOM 612 N N . ALA A 1 79 ? -3.198 4.089 3.145 1.00 98.12 79 ALA A N 1
ATOM 613 C CA . ALA A 1 79 ? -4.568 4.019 3.637 1.00 98.12 79 ALA A CA 1
ATOM 614 C C . ALA A 1 79 ? -4.679 4.720 4.994 1.00 98.12 79 ALA A C 1
ATOM 616 O O . ALA A 1 79 ? -3.730 4.735 5.786 1.00 98.12 79 ALA A O 1
ATOM 617 N N . ARG A 1 80 ? -5.847 5.287 5.302 1.00 97.81 80 ARG A N 1
ATOM 618 C CA . ARG A 1 80 ? -6.109 5.878 6.622 1.00 97.81 80 ARG A CA 1
ATOM 619 C C . ARG A 1 80 ? -6.703 4.857 7.574 1.00 97.81 80 ARG A C 1
ATOM 621 O O . ARG A 1 80 ? -7.521 4.030 7.178 1.00 97.81 80 ARG A O 1
ATOM 628 N N . LYS A 1 81 ? -6.308 4.919 8.848 1.00 97.38 81 LYS A N 1
ATOM 629 C CA . LYS A 1 81 ? -6.977 4.175 9.919 1.00 97.38 81 LYS A CA 1
ATOM 630 C C . LYS A 1 81 ? -8.401 4.704 10.066 1.00 97.38 81 LYS A C 1
ATOM 632 O O . LYS A 1 81 ? -8.586 5.898 10.304 1.00 97.38 81 LYS A O 1
ATOM 637 N N . LYS A 1 82 ? -9.381 3.803 10.012 1.00 95.69 82 LYS A N 1
ATOM 638 C CA . LYS A 1 82 ? -10.795 4.134 10.207 1.00 95.69 82 LYS A CA 1
ATOM 639 C C . LYS A 1 82 ? -11.006 4.866 11.527 1.00 95.69 82 LYS A C 1
ATOM 641 O O . LYS A 1 82 ? -10.455 4.490 12.566 1.00 95.69 82 LYS A O 1
ATOM 646 N N . ASN A 1 83 ? -11.836 5.901 11.486 1.00 87.69 83 ASN A N 1
ATOM 647 C CA . ASN A 1 83 ? -12.270 6.574 12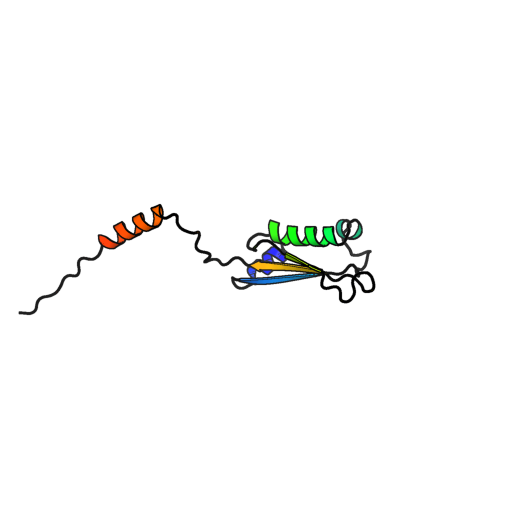.697 1.00 87.69 83 ASN A CA 1
ATOM 648 C C . ASN A 1 83 ? -13.244 5.678 13.462 1.00 87.69 83 ASN A C 1
ATOM 650 O O . ASN A 1 83 ? -14.228 5.195 12.911 1.00 87.69 83 ASN A O 1
ATOM 654 N N . ILE A 1 84 ? -12.994 5.500 14.759 1.00 73.75 84 ILE A N 1
ATOM 655 C CA . ILE A 1 84 ? -13.902 4.768 15.659 1.00 73.75 84 ILE A CA 1
ATOM 656 C C . ILE A 1 84 ? -15.257 5.477 15.835 1.00 73.75 84 ILE A C 1
ATOM 658 O O . ILE A 1 84 ? -16.204 4.875 16.323 1.00 73.75 84 ILE A O 1
ATOM 662 N N . TRP A 1 85 ? -15.339 6.746 15.424 1.00 64.94 85 TRP A N 1
ATOM 663 C CA . TRP A 1 85 ? -16.524 7.598 15.522 1.00 64.94 85 TRP A CA 1
ATOM 664 C C . TRP A 1 85 ? -17.207 7.851 14.185 1.00 64.94 85 TRP A C 1
ATOM 666 O O . TRP A 1 85 ? -18.035 8.756 14.121 1.00 64.94 85 TRP A O 1
ATOM 676 N N . THR A 1 86 ? -16.857 7.136 13.106 1.00 59.94 86 THR A N 1
ATOM 677 C CA . THR A 1 86 ? -17.614 7.281 11.859 1.00 59.94 86 THR A CA 1
ATOM 678 C C . THR A 1 86 ? -19.057 6.904 12.168 1.00 59.94 86 THR A C 1
ATOM 680 O O . THR A 1 86 ? -19.374 5.728 12.347 1.00 59.94 86 THR A O 1
ATOM 683 N N . VAL A 1 87 ? -19.903 7.927 12.316 1.00 55.69 87 VAL A N 1
ATOM 684 C CA . VAL A 1 87 ? -21.336 7.795 12.527 1.00 55.69 87 VAL A CA 1
ATOM 685 C C . VAL A 1 87 ? -21.819 6.950 11.365 1.00 55.69 87 VAL A C 1
ATOM 687 O O . VAL A 1 87 ? -21.832 7.404 10.223 1.00 55.69 87 VAL A O 1
ATOM 690 N N . THR A 1 88 ? -22.152 5.691 11.645 1.00 56.88 88 THR A N 1
ATOM 691 C CA . THR A 1 88 ? -22.988 4.929 10.727 1.00 56.88 88 THR A CA 1
ATOM 692 C C . THR A 1 88 ? -24.248 5.764 10.634 1.00 56.88 88 THR A C 1
ATOM 694 O O . THR A 1 88 ? -24.881 5.997 11.661 1.00 56.88 88 THR A O 1
ATOM 697 N N . THR A 1 89 ? -24.514 6.350 9.468 1.00 53.53 89 THR A N 1
ATOM 698 C CA . THR A 1 89 ? -25.717 7.142 9.223 1.00 53.53 89 THR A CA 1
ATOM 699 C C . THR A 1 89 ? -26.901 6.346 9.750 1.00 53.53 89 THR A C 1
ATOM 701 O O . THR A 1 89 ? -27.257 5.315 9.180 1.00 53.53 89 THR A O 1
ATOM 704 N N . TRP A 1 90 ? -27.447 6.775 10.886 1.00 54.44 90 TRP A N 1
ATOM 705 C CA . TRP A 1 90 ? -28.662 6.200 11.434 1.00 54.44 90 TRP A CA 1
ATOM 706 C C . TRP A 1 90 ? -29.743 6.403 10.377 1.00 54.44 90 TRP A C 1
ATOM 708 O O . TRP A 1 90 ? -29.865 7.505 9.833 1.00 54.44 90 TRP A O 1
ATOM 718 N N . SER A 1 91 ? -30.490 5.352 10.035 1.00 55.59 91 SER A N 1
ATOM 719 C CA . SER A 1 91 ? -31.671 5.543 9.197 1.00 55.59 91 SER A CA 1
ATOM 720 C C . SER A 1 91 ? -32.605 6.531 9.904 1.00 55.59 91 SER A C 1
ATOM 722 O O . SER A 1 91 ? -32.647 6.601 11.136 1.00 55.59 91 SER A O 1
ATOM 724 N N . THR A 1 92 ? -33.375 7.310 9.151 1.00 58.84 92 THR A N 1
ATOM 725 C CA . THR A 1 92 ? -34.299 8.311 9.709 1.00 58.84 92 THR A CA 1
ATOM 726 C C . THR A 1 92 ? -35.293 7.703 10.713 1.00 58.84 92 THR A C 1
ATOM 728 O O . THR A 1 92 ? -35.777 8.394 11.603 1.00 58.84 92 THR A O 1
ATOM 731 N N . GLU A 1 93 ? -35.540 6.394 10.629 1.00 54.97 93 GLU A N 1
ATOM 732 C CA . GLU A 1 93 ? -36.412 5.637 11.533 1.00 54.97 93 GLU A CA 1
ATOM 733 C C . GLU A 1 93 ? -35.825 5.463 12.943 1.00 54.97 93 GLU A C 1
ATOM 735 O O . GLU A 1 93 ? -36.571 5.418 13.920 1.00 54.97 93 GLU A O 1
ATOM 740 N N . THR A 1 94 ? -34.494 5.426 13.091 1.00 55.19 94 THR A N 1
ATOM 741 C CA . THR A 1 94 ? -33.854 5.271 14.412 1.00 55.19 94 THR A CA 1
ATOM 742 C C . THR A 1 94 ? -33.787 6.585 15.186 1.00 55.19 94 THR A C 1
ATOM 744 O O . THR A 1 94 ? -33.845 6.575 16.415 1.00 55.19 94 THR A O 1
ATOM 747 N N . ILE A 1 95 ? -33.734 7.727 14.495 1.00 54.88 95 ILE A N 1
ATOM 748 C CA . ILE A 1 95 ? -33.677 9.053 15.132 1.00 54.88 95 ILE A CA 1
ATOM 749 C C . ILE A 1 95 ? -34.986 9.360 15.886 1.00 54.88 95 ILE A C 1
ATOM 751 O O . ILE A 1 95 ? -34.948 9.909 16.989 1.00 54.88 95 ILE A O 1
ATOM 755 N N . THR A 1 96 ? -36.138 8.933 15.360 1.00 55.47 96 THR A N 1
ATOM 756 C CA . THR A 1 96 ? -37.453 9.136 15.999 1.00 55.47 96 THR A CA 1
ATOM 757 C C . THR A 1 96 ? -37.649 8.276 17.256 1.00 55.47 96 THR A C 1
ATOM 759 O O . THR A 1 96 ? -38.331 8.681 18.203 1.00 55.47 96 THR A O 1
ATOM 762 N N . ALA A 1 97 ? -37.019 7.099 17.310 1.00 54.84 97 ALA A N 1
ATOM 763 C CA . ALA A 1 97 ? -37.104 6.217 18.473 1.00 54.84 97 ALA A CA 1
ATOM 764 C C . ALA A 1 97 ? -36.423 6.835 19.710 1.00 54.84 97 ALA A C 1
ATOM 766 O O . ALA A 1 97 ? -36.967 6.780 20.813 1.00 54.84 97 ALA A O 1
ATOM 767 N N . TRP A 1 98 ? -35.277 7.501 19.531 1.00 48.28 98 TRP A N 1
ATOM 768 C CA . TRP A 1 98 ? -34.550 8.141 20.634 1.00 48.28 98 TRP A CA 1
ATOM 769 C C . TRP A 1 98 ? -35.140 9.494 21.058 1.00 48.28 98 TRP A C 1
ATOM 771 O O . TRP A 1 98 ? -35.067 9.839 22.240 1.00 48.28 98 TRP A O 1
ATOM 781 N N . SER A 1 99 ? -35.779 10.245 20.151 1.00 52.66 99 SER A N 1
ATOM 782 C CA . SER A 1 99 ? -36.463 11.498 20.516 1.00 52.66 99 SER A CA 1
ATOM 783 C C . SER A 1 99 ? -37.697 11.255 21.395 1.00 52.66 99 SER A C 1
ATOM 785 O O . SER A 1 99 ? -37.933 12.002 22.344 1.00 52.66 99 SER A O 1
ATOM 787 N N . THR A 1 100 ? -38.432 10.165 21.156 1.00 49.06 100 THR A N 1
ATOM 788 C CA . THR A 1 100 ? -39.622 9.794 21.944 1.00 49.06 100 THR A CA 1
ATOM 789 C C . THR A 1 100 ? -39.265 9.374 23.375 1.00 49.06 100 THR A C 1
ATOM 791 O O . THR A 1 100 ? -39.968 9.735 24.322 1.00 49.06 100 THR A O 1
ATOM 794 N N . VAL A 1 101 ? -38.138 8.671 23.547 1.00 52.34 101 VAL A N 1
ATOM 795 C CA . VAL A 1 101 ? -37.627 8.235 24.861 1.00 52.34 101 VAL A CA 1
ATOM 796 C C . VAL A 1 101 ? -37.095 9.415 25.685 1.00 52.34 101 VAL A C 1
ATOM 798 O O . VAL A 1 101 ? -37.306 9.463 26.894 1.00 52.34 101 VAL A O 1
ATOM 801 N N . MET A 1 102 ? -36.471 10.411 25.048 1.00 47.28 102 MET A N 1
ATOM 802 C CA . MET A 1 102 ? -35.964 11.613 25.731 1.00 47.28 102 MET A CA 1
ATOM 803 C C . MET A 1 102 ? -37.076 12.565 26.209 1.00 47.28 102 MET A C 1
ATOM 805 O O . MET A 1 102 ? -36.888 13.271 27.197 1.00 47.28 102 MET A O 1
ATOM 809 N N . MET A 1 103 ? -38.234 12.585 25.540 1.00 45.69 103 MET A N 1
ATOM 810 C CA . MET A 1 103 ? -39.343 13.503 25.855 1.00 45.69 103 MET A CA 1
ATOM 811 C C . MET A 1 103 ? -40.210 13.054 27.047 1.00 45.69 103 MET A C 1
ATOM 813 O O . MET A 1 103 ? -40.957 13.864 27.585 1.00 45.69 103 MET A O 1
ATOM 817 N N . HIS A 1 104 ? -40.099 11.799 27.502 1.00 45.00 104 HIS A N 1
ATOM 818 C CA . HIS A 1 104 ? -40.902 11.261 28.616 1.00 45.00 104 HIS A CA 1
ATOM 819 C C . HIS A 1 104 ? -40.167 11.209 29.966 1.00 45.00 104 HIS A C 1
ATOM 821 O O . HIS A 1 104 ? -40.708 10.704 30.947 1.00 45.00 104 HIS A O 1
ATOM 827 N N . GLY A 1 105 ? -38.942 11.736 30.047 1.00 48.00 105 GLY A N 1
ATOM 828 C CA . GLY A 1 105 ? -38.095 11.607 31.230 1.00 48.00 105 GLY A CA 1
ATOM 829 C C . GLY A 1 105 ? -37.460 12.916 31.670 1.00 48.00 105 GLY A C 1
ATOM 830 O O . GLY A 1 105 ? -36.241 13.022 31.629 1.00 48.00 105 GLY A O 1
ATOM 831 N N . ARG A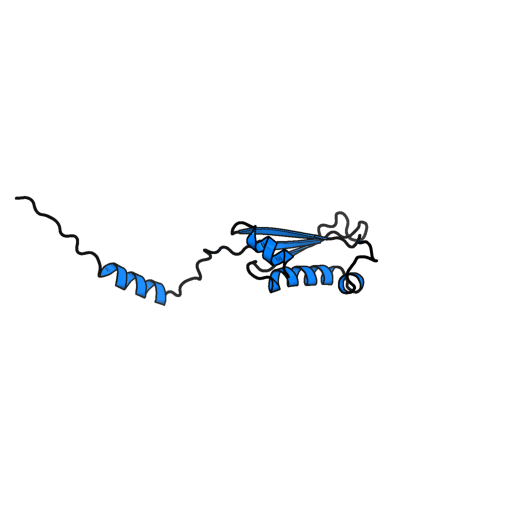 1 106 ? -38.259 13.907 32.087 1.00 39.88 106 ARG A N 1
ATOM 832 C CA . ARG A 1 106 ? -37.857 14.933 33.072 1.00 39.88 106 ARG A CA 1
ATOM 833 C C . ARG A 1 106 ? -39.067 15.768 33.506 1.00 39.88 106 ARG A C 1
ATOM 835 O O . ARG A 1 106 ? -39.378 16.792 32.910 1.00 39.88 106 ARG A O 1
ATOM 842 N N . GLY A 1 107 ? -39.731 15.331 34.576 1.00 37.22 107 GLY A N 1
ATOM 843 C CA . GLY A 1 107 ? -40.506 16.237 35.418 1.00 37.22 107 GLY A CA 1
ATOM 844 C C . GLY A 1 107 ? -39.529 17.149 36.155 1.00 37.22 107 GLY A C 1
ATOM 845 O O . GLY A 1 107 ? -38.797 16.691 37.030 1.00 37.22 107 GLY A O 1
ATOM 846 N N . ILE A 1 108 ? -39.471 18.415 35.750 1.00 42.97 108 ILE A N 1
ATOM 847 C CA . ILE A 1 108 ? -38.880 19.488 36.548 1.00 42.97 108 ILE A CA 1
ATOM 848 C C . ILE A 1 108 ? -39.921 19.811 37.622 1.00 42.97 108 ILE A C 1
ATOM 850 O O . ILE A 1 108 ? -41.028 20.234 37.304 1.00 42.97 108 ILE A O 1
ATOM 854 N N . VAL A 1 109 ? -39.598 19.523 38.881 1.00 46.12 109 VAL A N 1
ATOM 855 C CA . VAL A 1 109 ? -40.337 20.046 40.032 1.00 46.12 109 VAL A CA 1
ATOM 856 C C . VAL A 1 109 ? -39.878 21.484 40.246 1.00 46.12 109 VAL A C 1
ATOM 858 O O . VAL A 1 109 ? -38.788 21.713 40.768 1.00 46.12 109 VAL A O 1
ATOM 861 N N . ASP A 1 110 ? -40.689 22.443 39.805 1.00 37.91 110 ASP A N 1
ATOM 862 C CA . ASP A 1 110 ? -40.543 23.837 40.215 1.00 37.91 110 ASP A CA 1
ATOM 863 C C . ASP A 1 110 ? -40.990 23.950 41.679 1.00 37.91 110 ASP A C 1
ATOM 865 O O . ASP A 1 110 ? -42.124 23.633 42.040 1.00 37.91 110 ASP A O 1
ATOM 869 N N . GLY A 1 111 ? -40.048 24.323 42.545 1.00 40.03 111 GLY A N 1
ATOM 870 C CA . GLY A 1 111 ? -40.311 24.651 43.939 1.00 40.03 111 GLY A CA 1
ATOM 871 C C . GLY A 1 111 ? -40.804 26.088 44.041 1.00 40.03 111 GLY A C 1
ATOM 872 O O . GLY A 1 111 ? -40.007 27.019 43.931 1.00 40.03 111 GLY A O 1
ATOM 873 N N . ASP A 1 112 ? -42.104 26.256 44.266 1.00 35.56 112 ASP A N 1
ATOM 874 C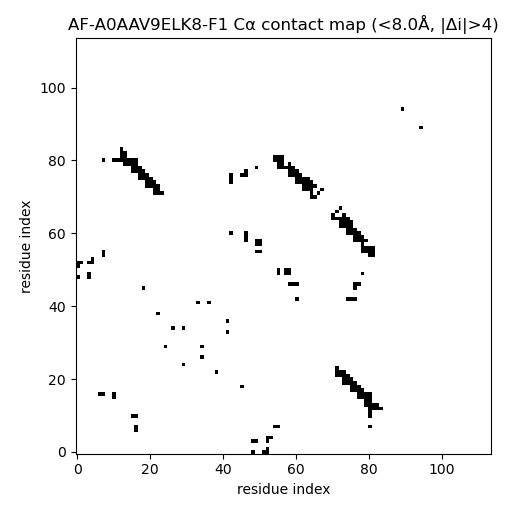 CA . ASP A 1 112 ? -42.710 27.547 44.570 1.00 35.56 112 ASP A CA 1
ATOM 875 C C . ASP A 1 112 ? -42.300 28.028 45.966 1.00 35.56 112 ASP A C 1
ATOM 877 O O . ASP A 1 112 ? -42.467 27.343 46.977 1.00 35.56 112 ASP A O 1
ATOM 881 N N . GLY A 1 113 ? -41.783 29.255 46.013 1.00 41.00 113 GLY A N 1
ATOM 882 C CA . GLY A 1 113 ? -41.732 30.043 47.230 1.00 41.00 113 GLY A CA 1
ATOM 883 C C . GLY A 1 113 ? -43.090 30.685 47.505 1.00 41.00 113 GLY A C 1
ATOM 884 O O . GLY A 1 113 ? -43.562 31.483 46.694 1.00 41.00 113 GLY A O 1
ATOM 885 N N . LYS A 1 114 ? -43.670 30.366 48.665 1.00 36.09 114 LYS A N 1
ATOM 886 C CA . LYS A 1 114 ? -44.332 31.263 49.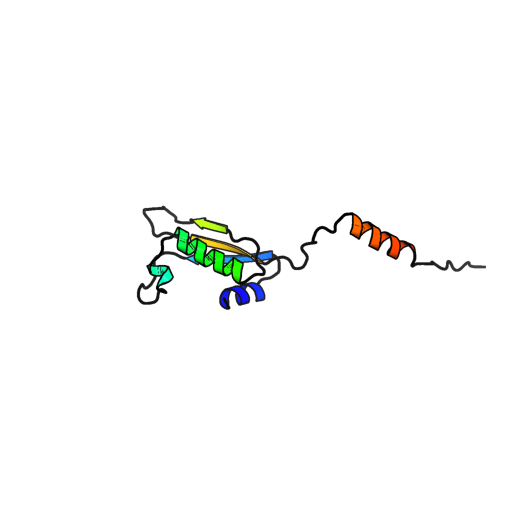632 1.00 36.09 114 LYS A CA 1
ATOM 887 C C . LYS A 1 114 ? -44.869 30.456 50.807 1.00 36.09 114 LYS A C 1
ATOM 889 O O . LYS A 1 114 ? -45.479 29.396 50.559 1.00 36.09 114 LYS A O 1
#

InterPro domains:
  IPR029063 S-adenosyl-L-methionine-dependent methyltransferase superfamily [G3DSA:3.40.50.150] (1-102)
  IPR029063 S-adenosyl-L-methionine-dependent methyltransferase superfamily [SSF53335] (2-102)

Organism: Acorus calamus (NCBI:txid4465)